Protein AF-A0AAJ2QWN0-F1 (afdb_monomer_lite)

Structure (mmCIF, N/CA/C/O backbone):
data_AF-A0AAJ2QWN0-F1
#
_entry.id   AF-A0AAJ2QWN0-F1
#
loop_
_atom_site.group_PDB
_atom_site.id
_atom_site.type_symbol
_atom_site.label_atom_id
_atom_site.label_alt_id
_atom_site.label_comp_id
_atom_site.label_asym_id
_atom_site.label_entity_id
_atom_site.label_seq_id
_atom_site.pdbx_PDB_ins_code
_atom_site.Cartn_x
_atom_site.Cartn_y
_atom_site.Cartn_z
_atom_site.occupancy
_atom_site.B_iso_or_equiv
_atom_site.auth_seq_id
_atom_site.auth_comp_id
_atom_site.auth_asym_id
_atom_site.auth_atom_id
_atom_site.pdbx_PDB_model_num
ATOM 1 N N . MET A 1 1 ? 3.344 14.074 -10.363 1.00 73.56 1 MET A N 1
ATOM 2 C CA . MET A 1 1 ? 3.160 13.403 -9.061 1.00 73.56 1 MET A CA 1
ATOM 3 C C . MET A 1 1 ? 1.747 13.687 -8.580 1.00 73.56 1 MET A C 1
ATOM 5 O O . MET A 1 1 ? 1.371 14.854 -8.528 1.00 73.56 1 MET A O 1
ATOM 9 N N . ARG A 1 2 ? 0.948 12.646 -8.333 1.00 84.31 2 ARG A N 1
ATOM 10 C CA . ARG A 1 2 ? -0.455 12.766 -7.899 1.00 84.31 2 ARG A CA 1
ATOM 11 C C . ARG A 1 2 ? -0.605 12.089 -6.543 1.00 84.31 2 ARG A C 1
ATOM 13 O O . ARG A 1 2 ? -0.297 10.9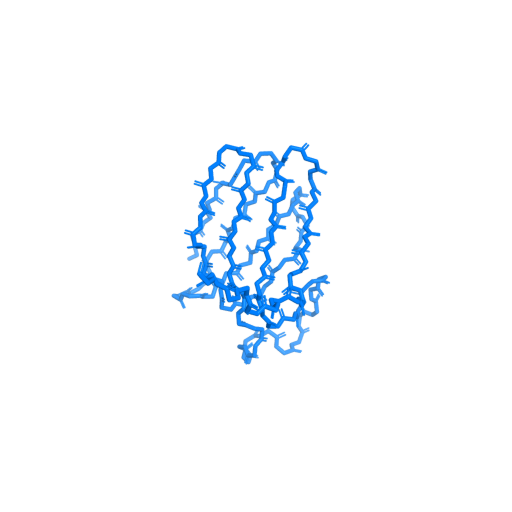06 -6.430 1.00 84.31 2 ARG A O 1
ATOM 20 N N . GLU A 1 3 ? -1.059 12.833 -5.543 1.00 89.75 3 GLU A N 1
ATOM 21 C CA . GLU A 1 3 ? -1.416 12.287 -4.233 1.00 89.75 3 GLU A CA 1
ATOM 22 C C . GLU A 1 3 ? -2.918 11.989 -4.188 1.00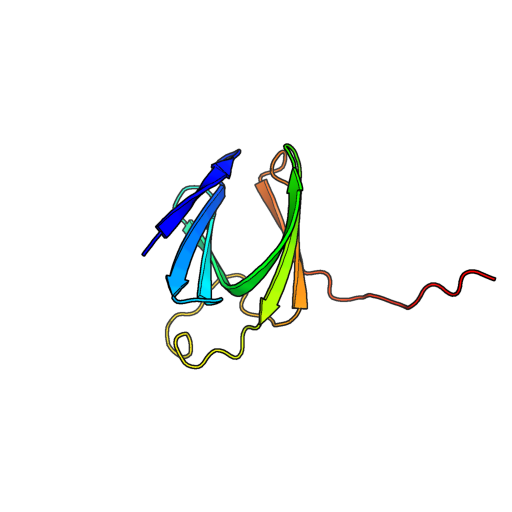 89.75 3 GLU A C 1
ATOM 24 O O . GLU A 1 3 ? -3.732 12.755 -4.708 1.00 89.75 3 GLU A O 1
ATOM 29 N N . GLN A 1 4 ? -3.271 10.855 -3.594 1.00 92.00 4 GLN A N 1
ATOM 30 C CA . GLN A 1 4 ? -4.636 10.439 -3.321 1.00 92.00 4 GLN A CA 1
ATOM 31 C C . GLN A 1 4 ? -4.737 10.047 -1.847 1.00 92.00 4 GLN A C 1
ATOM 33 O O . GLN A 1 4 ? -3.978 9.204 -1.368 1.00 92.00 4 GLN A O 1
ATOM 38 N N . ASP A 1 5 ? -5.693 10.652 -1.146 1.00 92.31 5 ASP A N 1
ATOM 39 C CA . ASP A 1 5 ? -6.082 10.221 0.193 1.00 92.31 5 ASP A CA 1
ATOM 40 C C . ASP A 1 5 ? -6.820 8.880 0.102 1.00 92.31 5 ASP A C 1
ATOM 42 O O . ASP A 1 5 ? -7.721 8.706 -0.723 1.00 92.31 5 ASP A O 1
ATOM 46 N N . LEU A 1 6 ? -6.402 7.929 0.930 1.00 89.69 6 LEU A N 1
ATOM 47 C CA . LEU A 1 6 ? -7.005 6.606 1.050 1.00 89.69 6 LEU A CA 1
ATOM 48 C C . LEU A 1 6 ? -7.811 6.472 2.355 1.00 89.69 6 LEU A C 1
ATOM 50 O O . LEU A 1 6 ? -8.457 5.446 2.570 1.00 89.69 6 LEU A O 1
ATOM 54 N N . GLY A 1 7 ? -7.817 7.500 3.209 1.00 90.25 7 GLY A N 1
ATOM 55 C CA . GLY A 1 7 ? -8.559 7.557 4.464 1.00 90.25 7 GLY A CA 1
ATOM 56 C C . GLY A 1 7 ? -7.798 6.976 5.657 1.00 90.25 7 GLY A C 1
ATOM 57 O O . GLY A 1 7 ? -6.855 6.201 5.513 1.00 90.25 7 GLY A O 1
ATOM 58 N N . ASN A 1 8 ? -8.216 7.362 6.868 1.00 91.75 8 ASN A N 1
ATOM 59 C CA . ASN A 1 8 ? -7.633 6.911 8.144 1.00 91.75 8 ASN A CA 1
ATOM 60 C C . ASN A 1 8 ? -6.101 7.081 8.229 1.00 91.75 8 ASN A C 1
ATOM 62 O O . ASN A 1 8 ? -5.390 6.267 8.808 1.00 91.75 8 ASN A O 1
ATOM 66 N N . GLY A 1 9 ? -5.581 8.162 7.641 1.00 89.81 9 GLY A N 1
ATOM 67 C CA . GLY A 1 9 ? -4.150 8.464 7.633 1.00 89.81 9 GLY A CA 1
ATOM 68 C C . GLY A 1 9 ? -3.353 7.719 6.560 1.00 89.81 9 GLY A C 1
ATOM 69 O O . GLY A 1 9 ? -2.139 7.929 6.484 1.00 89.81 9 GLY A O 1
ATOM 70 N N . PHE A 1 10 ? -3.998 6.894 5.730 1.00 92.25 10 PHE A N 1
ATOM 71 C CA . PHE A 1 10 ? -3.379 6.310 4.547 1.00 92.25 10 PHE A CA 1
ATOM 72 C C . PHE A 1 10 ? -3.459 7.260 3.357 1.00 92.25 10 PHE A C 1
ATOM 74 O O . PHE A 1 10 ? -4.506 7.836 3.080 1.00 92.25 10 PHE A O 1
ATOM 81 N N . SER A 1 11 ? -2.375 7.374 2.601 1.00 93.62 11 SER A N 1
ATOM 82 C CA . SER A 1 11 ? -2.381 8.047 1.301 1.00 93.62 11 SER A CA 1
ATOM 83 C C . SER A 1 11 ? -1.486 7.311 0.317 1.00 93.62 11 SER A C 1
ATOM 85 O O . SER A 1 11 ? -0.604 6.551 0.717 1.00 93.62 11 SER A O 1
ATOM 87 N N . ILE A 1 12 ? -1.715 7.507 -0.977 1.00 91.81 12 ILE A N 1
ATOM 88 C CA . ILE A 1 12 ? -0.836 7.016 -2.036 1.00 91.81 12 ILE A CA 1
ATOM 89 C C . ILE A 1 12 ? -0.361 8.173 -2.898 1.00 91.81 12 ILE A C 1
ATOM 91 O O . ILE A 1 12 ? -1.134 9.031 -3.317 1.00 91.81 12 ILE A O 1
ATOM 95 N N . THR A 1 13 ? 0.934 8.187 -3.181 1.00 91.94 13 THR A N 1
ATOM 96 C CA . THR A 1 13 ? 1.542 9.101 -4.139 1.00 91.94 13 THR A CA 1
ATOM 97 C C . THR A 1 13 ? 2.006 8.312 -5.349 1.00 91.94 13 THR A C 1
ATOM 99 O O . THR A 1 13 ? 2.919 7.494 -5.239 1.00 91.94 13 THR A O 1
ATOM 102 N N . TYR A 1 14 ? 1.412 8.586 -6.508 1.00 88.75 14 TYR A N 1
ATOM 103 C CA . TYR A 1 14 ? 1.880 8.048 -7.781 1.00 88.75 14 TYR A CA 1
ATOM 104 C C . TYR A 1 14 ? 3.003 8.933 -8.324 1.00 88.75 14 TYR A C 1
ATOM 106 O O . TYR A 1 14 ? 2.815 10.132 -8.591 1.00 88.75 14 TYR A O 1
ATOM 114 N N . VAL A 1 15 ? 4.188 8.337 -8.432 1.00 84.44 15 VAL A N 1
ATOM 115 C CA . VAL A 1 15 ? 5.417 8.987 -8.902 1.00 84.44 15 VAL A CA 1
ATOM 116 C C . VAL A 1 15 ? 5.422 9.034 -10.432 1.00 84.44 15 VAL A C 1
ATOM 118 O O . VAL A 1 15 ? 5.678 10.092 -11.007 1.00 84.44 15 VAL A O 1
ATOM 121 N N . ARG A 1 16 ? 5.044 7.919 -11.067 1.00 79.88 16 ARG A N 1
ATOM 122 C CA . ARG A 1 16 ? 4.808 7.729 -12.508 1.00 79.88 16 ARG A CA 1
ATOM 123 C C . ARG A 1 16 ? 3.755 6.630 -12.701 1.00 79.88 16 ARG A C 1
ATOM 125 O O . ARG A 1 16 ? 3.269 6.085 -11.710 1.00 79.88 16 ARG A O 1
ATOM 132 N N . ASP A 1 17 ? 3.398 6.312 -13.941 1.00 78.19 17 ASP A N 1
ATOM 133 C CA . ASP A 1 17 ? 2.407 5.270 -14.229 1.00 78.19 17 ASP A CA 1
ATOM 134 C C . ASP A 1 17 ? 2.804 3.935 -13.585 1.00 78.19 17 ASP A C 1
ATOM 136 O O . ASP A 1 17 ? 3.915 3.445 -13.769 1.00 78.19 17 ASP A O 1
ATOM 140 N N . GLY A 1 18 ? 1.908 3.383 -12.764 1.00 73.31 18 GLY A N 1
ATOM 141 C CA . GLY A 1 18 ? 2.124 2.139 -12.018 1.00 73.31 18 GLY A CA 1
ATOM 142 C C . GLY A 1 18 ? 3.011 2.264 -10.773 1.00 73.31 18 GLY A C 1
ATOM 143 O O . GLY A 1 18 ? 2.820 1.495 -9.836 1.00 73.31 18 GLY A O 1
ATOM 144 N N . LEU A 1 19 ? 3.914 3.247 -10.697 1.00 85.75 19 LEU A N 1
ATOM 145 C CA . LEU A 1 19 ? 4.822 3.423 -9.560 1.00 85.75 19 LEU A CA 1
ATOM 146 C C . LEU A 1 19 ? 4.177 4.257 -8.448 1.00 85.75 19 LEU A C 1
ATOM 148 O O . LEU A 1 19 ? 3.975 5.469 -8.589 1.00 85.75 19 LEU A O 1
ATOM 152 N N . GLY A 1 20 ? 3.896 3.614 -7.319 1.00 88.75 20 GLY A N 1
ATOM 153 C CA . GLY A 1 20 ? 3.240 4.221 -6.167 1.00 88.75 20 GLY A CA 1
ATOM 154 C C . GLY A 1 20 ? 4.063 4.117 -4.887 1.00 88.75 20 GLY A C 1
ATOM 155 O O . GLY A 1 20 ? 4.857 3.195 -4.699 1.00 88.75 20 GLY A O 1
ATOM 156 N N . ILE A 1 21 ? 3.832 5.057 -3.974 1.00 89.19 21 ILE A N 1
ATOM 157 C CA . ILE A 1 21 ? 4.272 4.975 -2.579 1.00 89.19 21 ILE A CA 1
ATOM 158 C C . ILE A 1 21 ? 3.042 5.145 -1.698 1.00 89.19 21 ILE A C 1
ATOM 160 O O . ILE A 1 21 ? 2.393 6.189 -1.762 1.00 89.19 21 ILE A O 1
ATOM 164 N N . ILE A 1 22 ? 2.737 4.149 -0.869 1.00 90.62 22 ILE A N 1
ATOM 165 C CA . ILE A 1 22 ? 1.705 4.263 0.163 1.00 90.62 22 ILE A CA 1
ATOM 166 C C . ILE A 1 22 ? 2.351 4.768 1.450 1.00 90.62 22 ILE A C 1
ATOM 168 O O . ILE A 1 22 ? 3.424 4.311 1.866 1.00 90.62 22 ILE A O 1
ATOM 172 N N . TYR A 1 23 ? 1.661 5.702 2.089 1.00 91.44 23 TYR A N 1
ATOM 173 C CA . TYR A 1 23 ? 2.002 6.296 3.367 1.00 91.44 23 TYR A CA 1
ATOM 174 C C . TYR A 1 23 ? 0.951 5.938 4.417 1.00 91.44 23 TYR A C 1
ATOM 176 O O . TYR A 1 23 ? -0.223 5.806 4.092 1.00 91.44 23 TYR A O 1
ATOM 184 N N . LEU A 1 24 ? 1.373 5.846 5.678 1.00 91.25 24 LEU A N 1
ATOM 185 C CA . LEU A 1 24 ? 0.520 5.869 6.866 1.00 91.25 24 LEU A CA 1
ATOM 186 C C . LEU A 1 24 ? 1.012 6.986 7.786 1.00 91.25 24 LEU A C 1
ATOM 188 O O . LEU A 1 24 ? 2.161 6.960 8.231 1.00 91.25 24 LEU A O 1
ATOM 192 N N . ASN A 1 25 ? 0.170 7.978 8.076 1.00 90.88 25 ASN A N 1
ATOM 193 C CA . ASN A 1 25 ? 0.516 9.136 8.906 1.00 90.88 25 ASN A CA 1
ATOM 194 C C . ASN A 1 25 ? 1.851 9.778 8.479 1.00 90.88 25 ASN A C 1
ATOM 196 O O . ASN A 1 25 ? 2.738 10.019 9.300 1.00 90.88 25 ASN A O 1
ATOM 200 N N . LYS A 1 26 ? 2.002 10.014 7.166 1.00 88.12 26 LYS A N 1
ATOM 201 C CA . LYS A 1 26 ? 3.204 10.566 6.505 1.00 88.12 26 LYS A CA 1
ATOM 202 C C . LYS A 1 26 ? 4.458 9.675 6.550 1.00 88.12 26 LYS A C 1
ATOM 204 O O . LYS A 1 26 ? 5.509 10.089 6.064 1.00 88.12 26 LYS A O 1
ATOM 209 N N . LYS A 1 27 ? 4.378 8.450 7.078 1.00 87.69 27 LYS A N 1
ATOM 210 C CA . LYS A 1 27 ? 5.470 7.462 7.027 1.00 87.69 27 LYS A CA 1
ATOM 211 C C . LYS A 1 27 ? 5.292 6.542 5.828 1.00 87.69 27 LYS A C 1
ATOM 213 O O . LYS A 1 27 ? 4.204 6.021 5.623 1.00 87.69 27 LYS A O 1
ATOM 218 N N . ARG A 1 28 ? 6.359 6.322 5.057 1.00 87.31 28 ARG A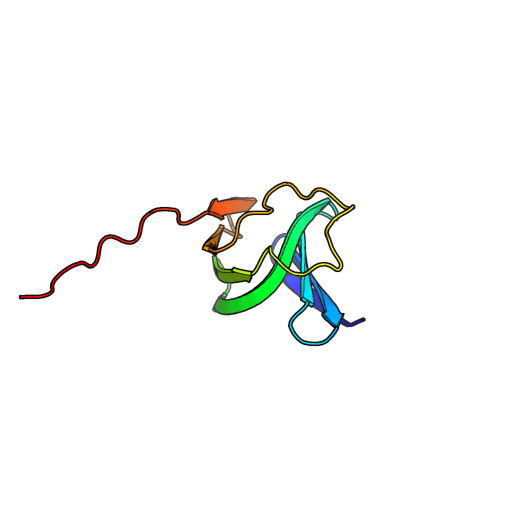 N 1
ATOM 219 C CA . ARG A 1 28 ? 6.359 5.388 3.918 1.00 87.31 28 ARG A CA 1
ATOM 220 C C . ARG A 1 28 ? 6.212 3.958 4.418 1.00 87.31 28 ARG A C 1
ATOM 222 O O . ARG A 1 28 ? 6.961 3.552 5.306 1.00 87.31 28 ARG A O 1
ATOM 229 N N . VAL A 1 29 ? 5.283 3.208 3.838 1.00 87.56 29 VAL A N 1
ATOM 230 C CA . VAL A 1 29 ? 4.992 1.832 4.263 1.00 87.56 29 VAL A CA 1
ATOM 231 C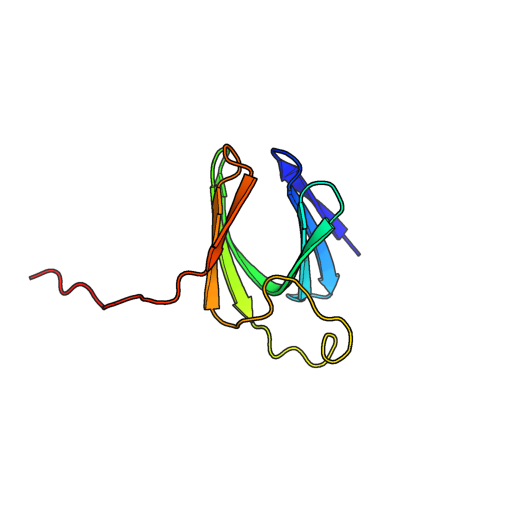 C . VAL A 1 29 ? 5.102 0.815 3.131 1.00 87.56 29 VAL A C 1
ATOM 233 O O . VAL A 1 29 ? 5.655 -0.253 3.367 1.00 87.56 29 VAL A O 1
ATOM 236 N N . ILE A 1 30 ? 4.662 1.150 1.914 1.00 87.75 30 ILE A N 1
ATOM 237 C CA . ILE A 1 30 ? 4.739 0.289 0.718 1.00 87.75 30 ILE A CA 1
ATOM 238 C C . ILE A 1 30 ? 5.259 1.140 -0.445 1.00 87.75 30 ILE A C 1
ATOM 240 O O . ILE A 1 30 ? 4.868 2.304 -0.567 1.00 87.75 30 ILE A O 1
ATOM 244 N N . ARG A 1 31 ? 6.124 0.586 -1.300 1.00 85.94 31 ARG A N 1
ATOM 245 C CA . ARG A 1 31 ? 6.660 1.269 -2.490 1.00 85.94 31 ARG A CA 1
ATOM 246 C C . ARG A 1 31 ? 6.925 0.276 -3.622 1.00 85.94 31 ARG A C 1
ATOM 248 O O . ARG A 1 31 ? 7.477 -0.784 -3.366 1.00 85.94 31 ARG A O 1
ATOM 255 N N . GLY A 1 32 ? 6.575 0.622 -4.852 1.00 87.56 32 GLY A N 1
ATOM 256 C CA . GLY A 1 32 ? 6.805 -0.240 -6.015 1.00 87.56 32 GLY A CA 1
ATOM 257 C C . GLY A 1 32 ? 5.743 -0.039 -7.086 1.00 87.56 32 GLY A C 1
ATOM 258 O O . GLY A 1 32 ? 5.033 0.971 -7.079 1.00 87.56 32 GLY A O 1
ATOM 259 N N . GLY A 1 33 ? 5.618 -1.004 -7.990 1.00 88.69 33 GLY A N 1
ATOM 260 C CA . GLY A 1 33 ? 4.498 -1.108 -8.915 1.00 88.69 33 GLY A CA 1
ATOM 261 C C . GLY A 1 33 ? 3.213 -1.429 -8.151 1.00 88.69 33 GLY A C 1
ATOM 262 O O . GLY A 1 33 ? 2.921 -2.597 -7.906 1.00 88.69 33 GLY A O 1
ATOM 263 N N . ILE A 1 34 ? 2.461 -0.414 -7.716 1.00 89.00 34 ILE A N 1
ATOM 264 C CA . ILE A 1 34 ? 1.276 -0.597 -6.869 1.00 89.00 34 ILE A CA 1
ATOM 265 C C . ILE A 1 34 ? 0.023 -0.661 -7.732 1.00 89.00 34 ILE A C 1
ATOM 267 O O . ILE A 1 34 ? -0.340 0.298 -8.416 1.00 89.00 34 ILE A O 1
ATOM 271 N N . LYS A 1 35 ? -0.700 -1.773 -7.611 1.00 90.94 35 LYS A N 1
ATOM 272 C CA . LYS A 1 35 ? -2.022 -1.963 -8.202 1.00 90.94 35 LYS A CA 1
ATOM 273 C C . LYS A 1 35 ? -3.056 -2.182 -7.105 1.00 90.94 35 LYS A C 1
ATOM 275 O O . LYS A 1 35 ? -3.065 -3.221 -6.451 1.00 90.94 35 LYS A O 1
ATOM 280 N N . ILE A 1 36 ? -3.952 -1.216 -6.925 1.00 90.56 36 ILE A N 1
ATOM 281 C CA . ILE A 1 36 ? -5.113 -1.360 -6.039 1.00 90.56 36 ILE A CA 1
ATOM 282 C C . ILE A 1 36 ? -6.176 -2.186 -6.772 1.00 90.56 36 ILE A C 1
ATOM 284 O O . ILE A 1 36 ? -6.569 -1.851 -7.888 1.00 90.56 36 ILE A O 1
ATOM 288 N N . LEU A 1 37 ? -6.610 -3.282 -6.155 1.00 92.56 37 LEU A N 1
ATOM 289 C CA . LEU A 1 37 ? -7.601 -4.215 -6.703 1.00 92.56 37 LEU A CA 1
ATOM 290 C C . LEU A 1 37 ? -8.982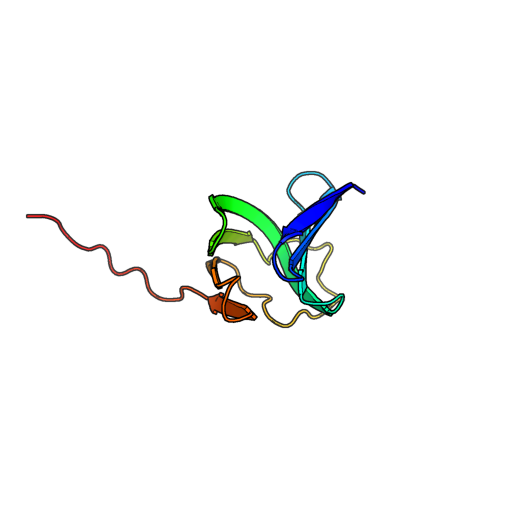 -3.996 -6.077 1.00 92.56 37 LEU A C 1
ATOM 292 O O . LEU A 1 37 ? -9.998 -4.199 -6.735 1.00 92.56 37 LEU A O 1
ATOM 296 N N . LEU A 1 38 ? -9.007 -3.566 -4.816 1.00 93.25 38 LEU A N 1
ATOM 297 C CA . LEU A 1 38 ? -10.205 -3.190 -4.078 1.00 93.25 38 LEU A CA 1
ATOM 298 C C . LEU A 1 38 ? -9.867 -2.033 -3.137 1.00 93.25 38 LEU A C 1
ATOM 300 O O . LEU A 1 38 ? -8.861 -2.085 -2.431 1.00 93.25 38 LEU A O 1
ATOM 304 N N . ASP A 1 39 ? -10.741 -1.035 -3.093 1.00 92.81 39 ASP A N 1
ATOM 305 C CA . ASP A 1 39 ? -10.692 0.074 -2.143 1.00 92.81 39 ASP A CA 1
ATOM 306 C C . ASP A 1 39 ? -12.107 0.346 -1.627 1.00 92.81 39 ASP A C 1
ATOM 308 O O . ASP A 1 39 ? -13.027 0.582 -2.412 1.00 92.81 39 ASP A O 1
ATOM 312 N N . ASN A 1 40 ? -12.299 0.260 -0.313 1.00 92.19 40 ASN A N 1
ATOM 313 C CA . ASN A 1 40 ? -13.547 0.621 0.351 1.00 92.19 40 ASN A CA 1
ATOM 314 C C . ASN A 1 40 ? -13.266 1.394 1.652 1.00 92.19 40 ASN A C 1
ATOM 316 O O . ASN A 1 40 ? -12.124 1.732 1.959 1.00 92.19 40 ASN A O 1
ATOM 320 N N . ASN A 1 41 ? -14.301 1.701 2.433 1.00 89.94 41 ASN A N 1
ATOM 321 C CA . ASN A 1 41 ? -14.150 2.525 3.638 1.00 89.94 41 ASN A CA 1
ATOM 322 C C . ASN A 1 41 ? -13.233 1.910 4.713 1.00 89.94 41 ASN A C 1
ATOM 324 O O . ASN A 1 41 ? -12.611 2.654 5.471 1.00 89.94 41 ASN A O 1
ATOM 328 N N . ASP A 1 42 ? -13.114 0.583 4.762 1.00 92.50 42 ASP A N 1
ATOM 329 C CA . ASP A 1 42 ? -12.426 -0.136 5.838 1.00 92.50 42 ASP A CA 1
ATOM 330 C C . ASP A 1 42 ? -11.113 -0.784 5.388 1.00 92.50 42 ASP A C 1
ATOM 332 O O . ASP A 1 42 ? -10.213 -0.997 6.202 1.00 92.50 42 ASP A O 1
ATOM 336 N N . LEU A 1 43 ? -10.994 -1.122 4.104 1.00 93.31 43 LEU A N 1
ATOM 337 C CA . LEU A 1 43 ? -9.956 -2.003 3.586 1.00 93.31 43 LEU A CA 1
ATOM 338 C C . LEU A 1 43 ? -9.434 -1.539 2.224 1.00 93.31 43 LEU A C 1
ATOM 340 O O . LEU A 1 43 ? -10.180 -1.033 1.386 1.00 93.31 43 LEU A O 1
ATOM 344 N N . ILE A 1 44 ? -8.148 -1.798 1.989 1.00 93.12 44 ILE A N 1
ATOM 345 C CA . ILE A 1 44 ? -7.535 -1.779 0.656 1.00 93.12 44 ILE A CA 1
ATOM 346 C C . ILE A 1 44 ? -6.895 -3.131 0.421 1.00 93.12 44 ILE A C 1
ATOM 348 O O . ILE A 1 44 ? -6.121 -3.607 1.251 1.00 93.12 44 ILE A O 1
ATOM 352 N N . PHE A 1 45 ? -7.184 -3.726 -0.725 1.00 92.94 45 PHE A N 1
ATOM 353 C CA . PHE A 1 45 ? -6.489 -4.908 -1.201 1.00 92.94 45 PHE A CA 1
ATOM 354 C C . PHE A 1 45 ? -5.764 -4.566 -2.495 1.00 92.94 45 PHE A C 1
ATOM 356 O O . PHE A 1 45 ? -6.341 -3.966 -3.408 1.00 92.94 45 PHE A O 1
ATOM 363 N N . GLY A 1 46 ? -4.491 -4.931 -2.574 1.00 91.88 46 GLY A N 1
ATOM 364 C CA . GLY A 1 46 ? -3.662 -4.601 -3.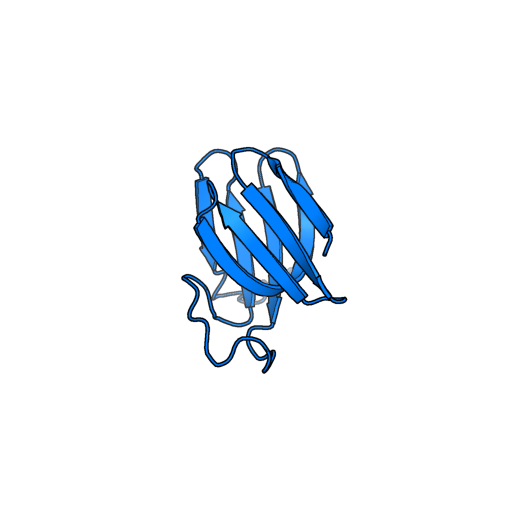719 1.00 91.88 46 GLY A CA 1
ATOM 365 C C . GLY A 1 46 ? -2.514 -5.568 -3.924 1.00 91.88 46 GLY A C 1
ATOM 366 O O . GLY A 1 46 ? -2.296 -6.497 -3.149 1.00 91.88 46 GLY A O 1
ATOM 367 N N . TYR A 1 47 ? -1.791 -5.327 -5.006 1.00 90.00 47 TYR A N 1
ATOM 368 C CA . TYR A 1 47 ? -0.570 -6.020 -5.370 1.00 90.00 47 TYR A CA 1
ATOM 369 C C . TYR A 1 47 ? 0.565 -5.005 -5.489 1.00 90.00 47 TYR A C 1
ATOM 371 O O . TYR A 1 47 ? 0.358 -3.895 -5.987 1.00 90.00 47 TYR A O 1
ATOM 379 N N . ILE A 1 48 ? 1.744 -5.389 -5.018 1.00 88.38 48 ILE A N 1
ATOM 380 C CA . ILE A 1 48 ? 2.995 -4.656 -5.174 1.00 88.38 48 ILE A CA 1
ATOM 381 C C . ILE A 1 48 ? 3.937 -5.488 -6.043 1.00 88.38 48 ILE A C 1
ATOM 383 O O . ILE A 1 48 ? 4.194 -6.654 -5.752 1.00 88.38 48 ILE A O 1
ATOM 387 N N . ASP A 1 49 ? 4.478 -4.864 -7.080 1.00 86.88 49 ASP A N 1
ATOM 388 C CA . ASP A 1 49 ? 5.691 -5.308 -7.756 1.00 86.88 49 ASP A CA 1
ATOM 389 C C . ASP A 1 49 ? 6.891 -4.545 -7.172 1.00 86.88 49 ASP A C 1
ATOM 391 O O . ASP A 1 49 ? 7.005 -3.331 -7.355 1.00 86.88 49 ASP A O 1
ATOM 395 N N . ALA A 1 50 ? 7.729 -5.218 -6.380 1.00 74.25 50 ALA A N 1
ATOM 396 C CA . ALA A 1 50 ? 8.841 -4.584 -5.668 1.00 74.25 50 ALA A CA 1
ATOM 397 C C . ALA A 1 50 ? 10.136 -4.512 -6.498 1.00 74.25 50 ALA A C 1
ATOM 399 O O . ALA A 1 50 ? 11.078 -3.846 -6.067 1.00 74.25 50 ALA A O 1
ATOM 400 N N . ASP A 1 51 ? 10.177 -5.150 -7.674 1.00 66.94 51 ASP A N 1
ATOM 401 C CA . ASP A 1 51 ? 11.366 -5.235 -8.534 1.00 66.94 51 ASP A CA 1
ATOM 402 C C . ASP A 1 51 ? 11.585 -3.986 -9.412 1.00 66.94 51 ASP A C 1
ATOM 404 O O . ASP A 1 51 ? 12.451 -3.987 -10.286 1.00 66.94 51 ASP A O 1
ATOM 408 N N . ASP A 1 52 ? 10.844 -2.892 -9.195 1.00 63.44 52 ASP A N 1
ATOM 409 C CA . ASP A 1 52 ? 11.073 -1.659 -9.954 1.00 63.44 52 ASP A CA 1
ATOM 410 C C . ASP A 1 52 ? 12.400 -0.988 -9.523 1.00 63.44 52 ASP A C 1
ATOM 412 O O . ASP A 1 52 ? 12.547 -0.486 -8.401 1.00 63.44 52 ASP A O 1
ATOM 416 N N . ASP A 1 53 ? 13.378 -1.000 -10.439 1.00 60.34 53 ASP A N 1
ATOM 417 C CA . ASP A 1 53 ? 14.766 -0.529 -10.296 1.00 60.34 53 ASP A CA 1
ATOM 418 C C . ASP A 1 53 ? 14.895 0.872 -9.677 1.00 60.34 53 ASP A C 1
ATOM 420 O O . ASP A 1 53 ? 15.867 1.161 -8.971 1.00 60.34 53 ASP A O 1
ATOM 424 N N . ASP A 1 54 ? 13.884 1.715 -9.877 1.00 59.41 54 ASP A N 1
ATOM 425 C CA . ASP A 1 54 ? 13.760 3.072 -9.335 1.00 59.41 54 ASP A CA 1
ATOM 426 C C . ASP A 1 54 ? 13.819 3.145 -7.798 1.00 59.41 54 ASP A C 1
ATOM 428 O O . ASP A 1 54 ? 14.025 4.212 -7.213 1.00 59.41 54 ASP A O 1
ATOM 432 N N . PHE A 1 55 ? 13.635 2.012 -7.124 1.00 62.38 55 PHE A N 1
ATOM 433 C CA . PHE A 1 55 ? 13.600 1.897 -5.674 1.00 62.38 55 PHE A CA 1
ATOM 434 C C . PHE A 1 55 ? 14.787 1.115 -5.086 1.00 62.38 55 PHE A C 1
ATOM 436 O O . PHE A 1 55 ? 14.834 0.924 -3.864 1.00 62.38 55 PHE A O 1
ATOM 443 N N . LYS A 1 56 ? 15.794 0.739 -5.885 1.00 58.72 56 LYS A N 1
ATOM 444 C CA . LYS A 1 56 ? 16.969 -0.028 -5.418 1.00 58.72 56 LYS A CA 1
ATOM 445 C C . LYS A 1 56 ? 17.683 0.579 -4.197 1.00 58.72 56 LYS A C 1
ATOM 447 O O . LYS A 1 56 ? 18.135 -0.171 -3.335 1.00 58.72 56 LYS A O 1
ATOM 452 N N . ASP A 1 57 ? 17.664 1.906 -4.042 1.00 58.66 57 ASP A N 1
ATOM 453 C CA . ASP A 1 57 ? 18.401 2.608 -2.976 1.00 58.66 57 ASP A CA 1
ATOM 454 C C . ASP A 1 57 ? 17.551 3.102 -1.780 1.00 58.66 57 ASP A C 1
ATOM 456 O O . ASP A 1 57 ? 18.090 3.684 -0.838 1.00 58.66 57 ASP A O 1
ATOM 460 N N . VAL A 1 58 ? 16.224 2.894 -1.763 1.00 57.16 58 VAL A N 1
ATOM 461 C CA . VAL A 1 58 ? 15.312 3.599 -0.819 1.00 57.16 58 VAL A CA 1
ATOM 462 C C . VAL A 1 58 ? 14.511 2.668 0.109 1.00 57.16 58 VAL A C 1
ATOM 464 O O . VAL A 1 58 ? 13.299 2.767 0.154 1.00 57.16 58 VAL A O 1
ATOM 467 N N . LYS A 1 59 ? 15.135 1.769 0.879 1.00 54.25 59 LYS A N 1
ATOM 468 C CA . LYS A 1 59 ? 14.442 0.741 1.711 1.00 54.25 59 LYS A CA 1
ATOM 469 C C . LYS A 1 59 ? 13.117 1.194 2.373 1.00 54.25 59 LYS A C 1
ATOM 471 O O . LYS A 1 59 ? 13.108 2.118 3.190 1.00 54.25 59 LYS A O 1
ATOM 476 N N . GLY A 1 60 ? 12.015 0.519 2.044 1.00 55.59 60 GLY A N 1
ATOM 477 C CA . GLY A 1 60 ? 10.695 0.647 2.667 1.00 55.59 60 GLY A CA 1
ATOM 478 C C . GLY A 1 60 ? 10.433 -0.479 3.674 1.00 55.59 60 GLY A C 1
ATOM 479 O O . GLY A 1 60 ? 11.200 -1.433 3.775 1.00 55.59 60 GLY A O 1
ATOM 480 N N . VAL A 1 61 ? 9.359 -0.363 4.466 1.00 57.66 61 VAL A N 1
ATOM 481 C CA . VAL A 1 61 ? 9.004 -1.369 5.493 1.00 57.66 61 VAL A CA 1
ATOM 482 C C . VAL A 1 61 ? 8.428 -2.648 4.857 1.00 57.66 61 VAL A C 1
ATOM 484 O O . VAL A 1 61 ? 8.615 -3.735 5.398 1.00 57.66 61 VAL A O 1
ATOM 487 N N . HIS A 1 62 ? 7.793 -2.535 3.684 1.00 58.88 62 HIS A N 1
ATOM 488 C CA . HIS A 1 62 ? 7.237 -3.648 2.910 1.00 58.88 62 HIS A CA 1
ATOM 489 C C . HIS A 1 62 ? 7.723 -3.589 1.451 1.00 58.88 62 HIS A C 1
ATOM 491 O O . HIS A 1 62 ? 7.040 -3.058 0.581 1.00 58.88 62 HIS A O 1
ATOM 497 N N . ASP A 1 63 ? 8.911 -4.149 1.204 1.00 62.41 63 ASP A N 1
ATOM 498 C CA . ASP A 1 63 ? 9.571 -4.214 -0.114 1.00 62.41 63 ASP A CA 1
ATOM 499 C C . ASP A 1 63 ? 9.499 -5.634 -0.718 1.00 62.41 63 ASP A C 1
ATOM 501 O O . ASP A 1 63 ? 10.473 -6.134 -1.276 1.00 62.41 63 ASP A O 1
ATOM 505 N N . ARG A 1 64 ? 8.387 -6.355 -0.530 1.00 72.62 64 ARG A N 1
ATOM 506 C CA . ARG A 1 64 ? 8.221 -7.715 -1.072 1.00 72.62 64 ARG A CA 1
ATOM 507 C C . ARG A 1 64 ? 7.149 -7.721 -2.143 1.00 72.62 64 ARG A C 1
ATOM 509 O O . ARG A 1 64 ? 6.026 -7.321 -1.858 1.00 72.62 64 ARG A O 1
ATOM 516 N N . THR A 1 65 ? 7.496 -8.217 -3.327 1.00 84.50 65 THR A N 1
ATOM 517 C CA . THR A 1 65 ? 6.538 -8.489 -4.399 1.00 84.50 65 THR A CA 1
ATOM 518 C C . THR A 1 65 ? 5.446 -9.430 -3.896 1.00 84.50 65 THR A C 1
ATOM 520 O O . THR A 1 65 ? 5.748 -10.452 -3.276 1.00 84.50 65 THR A O 1
ATOM 523 N N . GLY A 1 66 ? 4.181 -9.093 -4.145 1.00 87.88 66 GLY A N 1
ATOM 524 C CA . GLY A 1 66 ? 3.047 -9.902 -3.708 1.00 87.88 66 GLY A CA 1
ATOM 525 C C . GLY A 1 66 ? 1.793 -9.101 -3.386 1.00 87.88 66 GLY A C 1
ATOM 526 O O . GLY A 1 66 ? 1.685 -7.904 -3.649 1.00 87.88 66 GLY A O 1
ATOM 527 N N . TYR A 1 67 ? 0.810 -9.788 -2.812 1.00 90.06 67 TYR A N 1
ATOM 528 C CA . TYR A 1 67 ? -0.441 -9.171 -2.391 1.00 90.06 67 TYR A CA 1
ATOM 529 C C . TYR A 1 67 ? -0.319 -8.556 -0.998 1.00 90.06 67 TYR A C 1
ATOM 531 O O . TYR A 1 67 ? 0.331 -9.109 -0.110 1.00 90.06 67 TYR A O 1
ATOM 539 N N . PHE A 1 68 ? -1.011 -7.442 -0.784 1.00 89.75 68 PHE A N 1
ATOM 540 C CA . PHE A 1 68 ? -1.098 -6.779 0.509 1.00 89.75 68 PHE A CA 1
ATOM 541 C C . PHE A 1 68 ? -2.543 -6.427 0.859 1.00 89.75 68 PHE A C 1
ATOM 543 O O . PHE A 1 68 ? -3.384 -6.178 -0.008 1.00 89.75 68 PHE A O 1
ATOM 550 N N . LEU A 1 69 ? -2.803 -6.364 2.162 1.00 92.50 69 LEU A N 1
ATOM 551 C CA . LEU A 1 69 ? -4.050 -5.901 2.750 1.00 92.50 69 LEU A CA 1
ATOM 552 C C . LEU A 1 69 ? -3.760 -4.740 3.705 1.00 92.50 69 LEU A C 1
ATOM 554 O O . LEU A 1 69 ? -2.929 -4.867 4.606 1.00 92.50 69 LEU A O 1
ATOM 558 N N . ILE A 1 70 ? -4.471 -3.631 3.527 1.00 92.12 70 ILE A N 1
ATOM 559 C CA . ILE A 1 70 ? -4.497 -2.501 4.457 1.00 92.12 70 ILE A CA 1
ATOM 560 C C . ILE A 1 70 ? -5.833 -2.529 5.182 1.00 92.12 70 ILE A C 1
ATOM 562 O O . ILE A 1 70 ? -6.875 -2.358 4.559 1.00 92.12 70 ILE A O 1
ATOM 566 N N . ASP A 1 71 ? -5.787 -2.711 6.495 1.00 92.62 71 ASP A N 1
ATOM 567 C CA . ASP A 1 71 ? -6.902 -2.508 7.413 1.00 92.62 71 ASP A CA 1
ATOM 568 C C . ASP A 1 71 ? -6.860 -1.059 7.905 1.00 92.62 71 ASP A C 1
ATOM 570 O O . ASP A 1 71 ? -6.040 -0.694 8.758 1.00 92.62 71 ASP A O 1
ATOM 574 N N . LYS A 1 72 ? -7.727 -0.223 7.321 1.00 91.06 72 LYS A N 1
ATOM 575 C CA . LYS A 1 72 ? -7.783 1.218 7.584 1.00 91.06 72 LYS A CA 1
ATOM 576 C C . LYS A 1 72 ? -8.245 1.509 9.009 1.00 91.06 72 LYS A C 1
ATOM 578 O O . LYS A 1 72 ? -7.780 2.464 9.617 1.00 91.06 72 LYS A O 1
ATOM 583 N N . LYS A 1 73 ? -9.137 0.680 9.558 1.00 90.38 73 LYS A N 1
ATOM 584 C CA . LYS A 1 73 ? -9.689 0.858 10.908 1.00 90.38 73 LYS A CA 1
ATOM 585 C C . LYS A 1 73 ? -8.640 0.593 11.985 1.00 90.38 73 LYS A C 1
ATOM 587 O O . LYS A 1 73 ? -8.574 1.320 12.973 1.00 90.38 73 LYS A O 1
ATOM 592 N N . ASN A 1 74 ? -7.825 -0.441 11.789 1.00 91.25 74 ASN A N 1
ATOM 593 C CA . ASN A 1 74 ? -6.796 -0.848 12.745 1.00 91.25 74 ASN A CA 1
ATOM 594 C C . ASN A 1 74 ? -5.398 -0.308 12.402 1.00 91.25 74 ASN A C 1
ATOM 596 O O . ASN A 1 74 ? -4.433 -0.657 13.083 1.00 91.25 74 ASN A O 1
ATOM 600 N N . ASN A 1 75 ? -5.273 0.530 11.364 1.00 89.06 75 ASN A N 1
ATOM 601 C CA . ASN A 1 75 ? -4.003 1.072 10.868 1.00 89.06 75 ASN A CA 1
ATOM 602 C C . ASN A 1 75 ? -2.938 -0.007 10.631 1.00 89.06 75 ASN A C 1
ATOM 604 O O . ASN A 1 75 ? -1.758 0.176 10.944 1.00 89.06 75 ASN A O 1
ATOM 608 N N . LYS A 1 76 ? -3.362 -1.157 10.100 1.00 89.31 76 LYS A N 1
ATOM 609 C CA . LYS A 1 76 ? -2.517 -2.342 9.950 1.00 89.31 76 LYS A CA 1
ATOM 610 C C . LYS A 1 76 ? -2.308 -2.669 8.482 1.00 89.31 76 LYS A C 1
ATOM 612 O O . LYS A 1 76 ? -3.231 -2.608 7.681 1.00 89.31 76 LYS A O 1
ATOM 617 N N . ILE A 1 77 ? -1.091 -3.083 8.156 1.00 87.94 77 ILE A N 1
ATOM 618 C CA . ILE A 1 77 ? -0.711 -3.570 6.833 1.00 87.94 77 ILE A CA 1
ATOM 619 C C . ILE A 1 77 ? -0.262 -5.014 6.994 1.00 87.94 77 ILE A C 1
ATOM 621 O O . ILE A 1 77 ? 0.462 -5.343 7.935 1.00 87.94 77 ILE A O 1
ATOM 625 N N . SER A 1 78 ? -0.740 -5.892 6.124 1.00 87.44 78 SER A N 1
ATOM 626 C CA . SER A 1 78 ? -0.382 -7.309 6.117 1.00 87.44 78 SER A CA 1
ATOM 627 C C . SER A 1 78 ? 0.007 -7.724 4.707 1.00 87.44 78 SER A C 1
ATOM 629 O O . SER A 1 78 ? -0.727 -7.447 3.762 1.00 87.44 78 SER A O 1
ATOM 631 N N . ASN A 1 79 ? 1.140 -8.406 4.573 1.00 84.25 79 ASN A N 1
ATOM 632 C CA . ASN A 1 79 ? 1.466 -9.121 3.344 1.00 84.25 79 ASN A CA 1
ATOM 633 C C . ASN A 1 79 ? 0.671 -10.427 3.321 1.00 84.25 79 ASN A C 1
ATOM 635 O O . ASN A 1 79 ? 0.504 -11.076 4.359 1.00 84.25 79 ASN A O 1
ATOM 639 N N . ILE A 1 80 ? 0.176 -10.810 2.150 1.00 84.06 80 ILE A N 1
ATOM 640 C CA . ILE A 1 80 ? -0.508 -12.083 1.952 1.00 84.06 80 ILE A CA 1
ATOM 641 C C . ILE A 1 80 ? 0.482 -13.045 1.300 1.00 84.06 80 ILE A C 1
ATOM 643 O O . ILE A 1 80 ? 0.546 -13.168 0.081 1.00 84.06 80 ILE A O 1
ATOM 647 N N . ASP A 1 81 ? 1.255 -13.727 2.144 1.00 70.81 81 ASP A N 1
ATOM 648 C CA . ASP A 1 81 ? 2.344 -14.612 1.709 1.00 70.81 81 ASP A CA 1
ATOM 649 C C . ASP A 1 81 ? 1.869 -16.041 1.353 1.00 70.81 81 ASP A C 1
ATOM 651 O O . ASP A 1 81 ? 2.679 -16.872 0.963 1.00 70.81 81 ASP A O 1
ATOM 655 N N . ASN A 1 82 ? 0.572 -16.361 1.475 1.00 55.03 82 ASN A N 1
ATOM 656 C CA . ASN A 1 82 ? 0.052 -17.720 1.273 1.00 55.03 82 ASN A CA 1
ATOM 657 C C . ASN A 1 82 ? -1.357 -17.731 0.657 1.00 55.03 82 ASN A C 1
ATOM 659 O O . ASN A 1 82 ? -2.352 -17.855 1.371 1.00 55.03 82 ASN A O 1
ATOM 663 N N . PHE A 1 83 ? -1.451 -17.688 -0.672 1.00 57.16 83 PHE A N 1
ATOM 664 C CA . PHE A 1 83 ? -2.595 -18.296 -1.352 1.00 57.16 83 PHE A CA 1
ATOM 665 C C . PHE A 1 83 ? -2.283 -19.783 -1.544 1.00 57.16 83 PHE A C 1
ATOM 667 O O . PHE A 1 83 ? -1.433 -20.145 -2.351 1.00 57.16 83 PHE A O 1
ATOM 674 N N . LYS A 1 84 ? -2.961 -20.655 -0.793 1.00 49.50 84 LYS A N 1
ATOM 675 C CA . LYS A 1 84 ? -3.221 -22.009 -1.291 1.00 49.50 84 LYS A CA 1
ATOM 676 C C . LYS A 1 84 ? -4.473 -21.899 -2.148 1.00 49.50 84 LYS A C 1
ATOM 678 O O . LYS A 1 84 ? -5.470 -21.368 -1.661 1.00 49.50 84 LYS A O 1
ATOM 683 N N . GLU A 1 85 ? -4.414 -22.353 -3.399 1.00 47.66 85 GLU A N 1
ATOM 684 C CA . GLU A 1 85 ? -5.626 -22.566 -4.192 1.00 47.66 85 GLU A CA 1
ATOM 685 C C . GLU A 1 85 ? -6.612 -23.378 -3.346 1.00 47.66 85 GLU A C 1
ATOM 687 O O . GLU A 1 85 ? -6.279 -24.448 -2.830 1.00 47.66 85 GLU A O 1
ATOM 692 N N . MET A 1 86 ? -7.799 -22.818 -3.115 1.00 54.00 86 MET A N 1
ATOM 693 C CA . MET A 1 86 ? -8.903 -23.574 -2.544 1.00 54.00 86 MET A CA 1
ATOM 694 C C . MET A 1 86 ? -9.667 -24.172 -3.717 1.00 54.00 86 MET A C 1
ATOM 696 O O . MET A 1 86 ? -10.354 -23.449 -4.436 1.00 54.00 86 MET A O 1
ATOM 700 N N . ASP A 1 87 ? -9.530 -25.483 -3.906 1.00 52.53 87 ASP A N 1
ATOM 701 C CA . ASP A 1 87 ? -10.370 -26.235 -4.833 1.00 52.53 87 ASP A CA 1
ATOM 702 C C . ASP A 1 87 ? -11.819 -26.188 -4.337 1.00 52.53 87 ASP A C 1
ATOM 704 O O . ASP A 1 87 ? -12.167 -26.785 -3.312 1.00 52.53 87 ASP A O 1
ATOM 708 N N . PHE A 1 88 ? -12.677 -25.483 -5.069 1.00 57.47 88 PHE A N 1
ATOM 709 C CA . PHE A 1 88 ? -14.120 -25.602 -4.905 1.00 57.47 88 PHE A CA 1
ATOM 710 C C . PHE A 1 88 ? -14.564 -26.851 -5.674 1.00 57.47 88 PHE A C 1
ATOM 712 O O . PHE A 1 88 ? -14.613 -26.839 -6.903 1.00 57.47 88 PHE A O 1
ATOM 719 N N . LYS A 1 89 ? -14.804 -27.945 -4.941 1.00 57.34 89 LYS A N 1
ATOM 720 C CA . LYS A 1 89 ? -15.439 -29.161 -5.471 1.00 57.34 89 LYS A CA 1
ATOM 721 C C . LYS A 1 89 ? -16.938 -28.974 -5.655 1.00 57.34 89 LYS A C 1
ATOM 723 O O . LYS A 1 89 ? -17.546 -28.308 -4.787 1.00 57.34 89 LYS A O 1
#

Foldseek 3Di:
DDKDDLDLQWIWDDPDQQWIFIDRVNATADTARWDFPDGDPFKTKIFHDLPDPVCPPPDHNDSDGAIWMQGSVVRDIDGPPDDDDDDDD

pLDDT: mean 80.95, std 14.01, range [47.66, 93.62]

Secondary structure (DSSP, 8-state):
-EEEEEETTEEEEEEETTEEEEEETTEEEEEEEEEEEEE-SSEEEEEEE---GGGTTS--SB--SEEEEEETTTTEEEEE---------

Organism: Delftia acidovorans (NCBI:txid80866)

Sequence (89 aa):
MREQDLGNGFSITYVRDGLGIIYLNKKRVIRGGIKILLDNNDLIFGYIDADDDDFKDVKGVHDRTGYFLIDKKNNKISNIDNFKEMDFK

Radius of gyration: 13.3 Å; chains: 1; bounding box: 34×43×27 Å